Protein AF-A0A2G0YK37-F1 (afdb_monomer_lite)

Radius of gyration: 13.21 Å; chains: 1; bounding box: 29×18×35 Å

Structure (mmCIF, N/CA/C/O backbone):
data_AF-A0A2G0YK37-F1
#
_entry.id   AF-A0A2G0YK37-F1
#
loop_
_atom_site.group_PDB
_atom_site.id
_atom_site.type_symbol
_atom_site.label_atom_id
_atom_site.label_alt_id
_atom_site.label_comp_id
_atom_site.label_asym_id
_atom_site.label_entity_id
_atom_site.label_seq_id
_atom_site.pdbx_PDB_ins_code
_atom_site.Cartn_x
_atom_site.Cartn_y
_atom_site.Cartn_z
_atom_site.occupancy
_atom_site.B_iso_or_equiv
_atom_site.auth_seq_id
_atom_site.auth_comp_id
_atom_site.auth_asym_id
_atom_site.auth_atom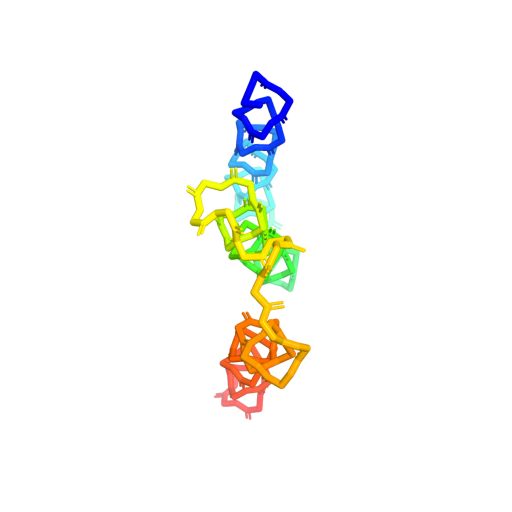_id
_atom_site.pdbx_PDB_model_num
ATOM 1 N N . MET A 1 1 ? 2.304 6.457 15.594 1.00 82.38 1 MET A N 1
ATOM 2 C CA . MET A 1 1 ? 2.470 7.514 14.574 1.00 82.38 1 MET A CA 1
ATOM 3 C C . MET A 1 1 ? 3.789 7.391 13.810 1.00 82.38 1 MET A C 1
ATOM 5 O O . MET A 1 1 ? 3.738 7.123 12.619 1.00 82.38 1 MET A O 1
ATOM 9 N N . LEU A 1 2 ? 4.961 7.492 14.459 1.00 89.94 2 LEU A N 1
ATOM 10 C CA . LEU A 1 2 ? 6.267 7.403 13.771 1.00 89.94 2 LEU A CA 1
ATOM 11 C C . LEU A 1 2 ? 6.470 6.082 13.002 1.0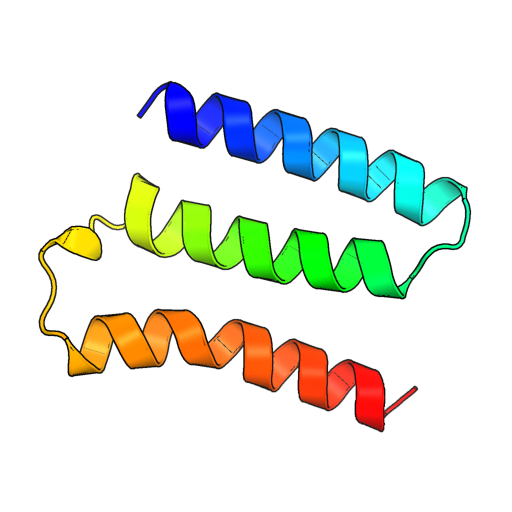0 89.94 2 LEU A C 1
ATOM 13 O O . LEU A 1 2 ? 6.932 6.088 11.868 1.00 89.94 2 LEU A O 1
ATOM 17 N N . ALA A 1 3 ? 6.049 4.955 13.587 1.00 89.31 3 ALA A N 1
ATOM 18 C CA . ALA A 1 3 ? 6.112 3.646 12.933 1.00 89.31 3 ALA A CA 1
ATOM 19 C C . ALA A 1 3 ? 5.250 3.567 11.657 1.00 89.31 3 ALA A C 1
ATOM 21 O O . ALA A 1 3 ? 5.670 2.972 10.672 1.00 89.31 3 ALA A O 1
ATOM 22 N N . CYS A 1 4 ? 4.072 4.204 11.644 1.00 91.75 4 CYS A N 1
ATOM 23 C CA . CYS A 1 4 ? 3.205 4.259 10.462 1.00 91.75 4 CYS A CA 1
ATOM 24 C C . CYS A 1 4 ? 3.861 5.072 9.342 1.00 91.75 4 CYS A C 1
ATOM 26 O O . CYS A 1 4 ? 3.844 4.654 8.189 1.00 91.75 4 CYS A O 1
ATOM 28 N N . TRP A 1 5 ? 4.503 6.190 9.689 1.00 94.56 5 TRP A N 1
ATOM 29 C CA . TRP A 1 5 ? 5.295 6.975 8.743 1.00 94.56 5 TRP A CA 1
ATOM 30 C C . TRP A 1 5 ? 6.470 6.181 8.173 1.00 94.56 5 TRP A C 1
ATOM 32 O O . TRP A 1 5 ? 6.629 6.128 6.956 1.00 94.56 5 TRP A O 1
ATOM 42 N N . ALA A 1 6 ? 7.249 5.508 9.024 1.00 96.25 6 ALA A N 1
ATOM 43 C CA . ALA A 1 6 ? 8.362 4.672 8.578 1.00 96.25 6 ALA A CA 1
ATOM 44 C C . ALA A 1 6 ? 7.889 3.549 7.637 1.00 96.25 6 ALA A C 1
ATOM 46 O O . ALA A 1 6 ? 8.466 3.357 6.566 1.00 96.25 6 ALA A O 1
ATOM 47 N N . ALA A 1 7 ? 6.793 2.867 7.982 1.00 95.62 7 ALA A N 1
ATOM 48 C CA . ALA A 1 7 ? 6.185 1.850 7.128 1.00 95.62 7 ALA A CA 1
ATOM 49 C C . ALA A 1 7 ? 5.743 2.420 5.770 1.00 95.62 7 ALA A C 1
ATOM 51 O O . ALA A 1 7 ? 6.019 1.816 4.737 1.00 95.62 7 ALA A O 1
ATOM 52 N N . LEU A 1 8 ? 5.115 3.601 5.740 1.00 95.81 8 LEU A N 1
ATOM 53 C CA . LEU A 1 8 ? 4.705 4.253 4.492 1.00 95.81 8 LEU A CA 1
ATOM 54 C C . LEU A 1 8 ? 5.891 4.656 3.613 1.00 95.81 8 LEU A C 1
ATOM 56 O O . LEU A 1 8 ? 5.811 4.505 2.391 1.00 95.81 8 LEU A O 1
ATOM 60 N N . VAL A 1 9 ? 6.981 5.143 4.210 1.00 97.81 9 VAL A N 1
ATOM 61 C CA . VAL A 1 9 ? 8.217 5.460 3.481 1.00 97.81 9 VAL A CA 1
ATOM 62 C C . VAL A 1 9 ? 8.783 4.191 2.851 1.00 97.81 9 VAL A C 1
ATOM 64 O O . VAL A 1 9 ? 8.995 4.163 1.639 1.00 97.81 9 VAL A O 1
ATOM 67 N N . LEU A 1 10 ? 8.939 3.120 3.633 1.00 97.62 10 LEU A N 1
ATOM 68 C CA . LEU A 1 10 ? 9.450 1.836 3.144 1.00 97.62 10 LEU A CA 1
ATOM 69 C C . LEU A 1 10 ? 8.576 1.263 2.025 1.00 97.62 10 LEU A C 1
ATOM 71 O O . LEU A 1 10 ? 9.084 0.907 0.963 1.00 97.62 10 LEU A O 1
ATOM 75 N N . LEU A 1 11 ? 7.255 1.241 2.222 1.00 97.00 11 LEU A N 1
ATOM 76 C CA . LEU A 1 11 ? 6.311 0.789 1.203 1.00 97.00 11 LEU A CA 1
ATOM 77 C C . LEU A 1 11 ? 6.389 1.654 -0.058 1.00 97.00 11 LEU A C 1
ATOM 79 O O . LEU A 1 11 ? 6.238 1.134 -1.159 1.00 97.00 11 LEU A O 1
ATOM 83 N N . SER A 1 12 ? 6.630 2.961 0.064 1.00 97.12 12 SER A N 1
ATOM 84 C CA . SER A 1 12 ? 6.737 3.869 -1.085 1.00 97.12 12 SER A CA 1
ATOM 85 C C . SER A 1 12 ? 8.016 3.671 -1.877 1.00 97.12 12 SER A C 1
ATOM 87 O O . SER A 1 12 ? 7.933 3.531 -3.096 1.00 97.12 12 SER A O 1
ATOM 89 N N . VAL A 1 13 ? 9.159 3.552 -1.205 1.00 97.94 13 VAL A N 1
ATOM 90 C CA . VAL A 1 13 ? 10.422 3.177 -1.853 1.00 97.94 13 VAL A CA 1
ATOM 91 C C . VAL A 1 13 ? 10.270 1.821 -2.547 1.00 97.94 13 VAL A C 1
ATOM 93 O O . VAL A 1 13 ? 10.561 1.705 -3.736 1.00 97.94 13 VAL A O 1
ATOM 96 N N . GLY A 1 14 ? 9.709 0.824 -1.854 1.00 96.94 14 GLY A N 1
ATOM 97 C CA . GLY A 1 14 ? 9.438 -0.497 -2.427 1.00 96.94 14 GLY A CA 1
ATOM 98 C C . GLY A 1 14 ? 8.506 -0.453 -3.642 1.00 96.94 14 GLY A C 1
ATOM 99 O O . GLY A 1 14 ? 8.742 -1.161 -4.620 1.00 96.94 14 GLY A O 1
ATOM 100 N N . THR A 1 15 ? 7.492 0.421 -3.634 1.00 97.62 15 THR A N 1
ATOM 101 C CA . THR A 1 15 ? 6.587 0.620 -4.782 1.00 97.62 15 THR A CA 1
ATOM 102 C C . THR A 1 15 ? 7.357 1.136 -6.002 1.00 97.62 15 THR A C 1
ATOM 104 O O . THR A 1 15 ? 7.194 0.610 -7.098 1.00 97.62 15 THR A O 1
ATOM 107 N N . VAL A 1 16 ? 8.216 2.146 -5.824 1.00 97.81 16 VAL A N 1
ATOM 108 C CA . VAL A 1 16 ? 8.991 2.735 -6.931 1.00 97.81 16 VAL A CA 1
ATOM 109 C C . VAL A 1 16 ? 9.984 1.720 -7.500 1.00 97.81 16 VAL A C 1
ATOM 111 O O . VAL A 1 16 ? 10.054 1.549 -8.714 1.00 97.81 16 VAL A O 1
ATOM 114 N N . MET A 1 17 ? 10.704 1.002 -6.634 1.00 98.06 17 MET A N 1
ATOM 115 C CA . MET A 1 17 ? 11.677 -0.016 -7.050 1.00 98.06 17 MET A CA 1
ATOM 116 C C . MET A 1 17 ? 11.016 -1.191 -7.780 1.00 98.06 17 MET A C 1
ATOM 118 O O . MET A 1 17 ? 11.489 -1.603 -8.837 1.00 98.06 17 MET A O 1
ATOM 122 N N . SER A 1 18 ? 9.896 -1.703 -7.263 1.00 97.31 18 SER A N 1
ATOM 123 C CA . SER A 1 18 ? 9.142 -2.781 -7.923 1.00 97.31 18 SER A CA 1
ATOM 124 C C . SER A 1 18 ? 8.516 -2.338 -9.245 1.00 97.31 18 SER A C 1
ATOM 126 O O . SER A 1 18 ? 8.540 -3.101 -10.209 1.00 97.31 18 SER A O 1
ATOM 128 N N . GLY A 1 19 ? 8.021 -1.100 -9.321 1.00 95.94 19 GLY A N 1
ATOM 129 C CA . GLY A 1 19 ? 7.535 -0.508 -10.566 1.00 95.94 19 GLY A CA 1
ATOM 130 C C . GLY A 1 19 ? 8.631 -0.415 -11.628 1.00 95.94 19 GLY A C 1
ATOM 131 O O . GLY A 1 19 ? 8.415 -0.841 -12.760 1.00 95.94 19 GLY A O 1
ATOM 132 N N . ALA A 1 20 ? 9.825 0.052 -11.250 1.00 96.25 20 ALA A N 1
ATOM 133 C CA . ALA A 1 20 ? 10.980 0.124 -12.147 1.00 96.25 20 ALA A CA 1
ATOM 134 C C . ALA A 1 20 ? 11.452 -1.262 -12.629 1.00 96.25 20 ALA A C 1
ATOM 136 O O . ALA A 1 20 ? 11.873 -1.404 -13.773 1.00 96.25 20 ALA A O 1
ATOM 137 N N . ALA A 1 21 ? 11.335 -2.292 -11.785 1.00 96.31 21 ALA A N 1
ATOM 138 C CA . ALA A 1 21 ? 11.659 -3.678 -12.127 1.00 96.31 21 ALA A CA 1
ATOM 139 C C . ALA A 1 21 ? 10.558 -4.405 -12.932 1.00 96.31 21 ALA A C 1
ATOM 141 O O . ALA A 1 21 ? 10.722 -5.573 -13.284 1.00 96.31 21 ALA A O 1
ATOM 142 N N . GLY A 1 22 ? 9.415 -3.759 -13.200 1.00 95.38 22 GLY A N 1
ATOM 143 C CA . GLY A 1 22 ? 8.280 -4.371 -13.903 1.00 95.38 22 GLY A CA 1
ATOM 144 C C . GLY A 1 22 ? 7.462 -5.360 -13.059 1.00 95.38 22 GLY A C 1
ATOM 145 O O . GLY A 1 22 ? 6.595 -6.065 -13.581 1.00 95.38 22 GLY A O 1
ATOM 146 N N . TRP A 1 23 ? 7.687 -5.416 -11.745 1.00 96.56 23 TRP A N 1
ATOM 147 C CA . TRP A 1 23 ? 6.992 -6.315 -10.820 1.00 96.56 23 TRP A CA 1
ATOM 148 C C . TRP A 1 23 ? 5.626 -5.759 -10.404 1.00 96.56 23 TRP A C 1
ATOM 150 O O . TRP A 1 23 ? 5.394 -5.385 -9.253 1.00 96.56 23 TRP A O 1
ATOM 160 N N . TRP A 1 24 ? 4.697 -5.722 -11.361 1.00 94.25 24 TRP A N 1
ATOM 161 C CA . TRP A 1 24 ? 3.374 -5.109 -11.198 1.00 94.25 24 TRP A CA 1
ATOM 162 C C . TRP A 1 24 ? 2.576 -5.655 -10.001 1.00 94.25 24 TRP A C 1
ATOM 164 O O . TRP A 1 24 ? 1.893 -4.898 -9.320 1.00 94.25 24 TRP A O 1
ATOM 174 N N . TRP A 1 25 ? 2.680 -6.950 -9.701 1.00 94.12 25 TRP A N 1
ATOM 175 C CA . TRP A 1 25 ?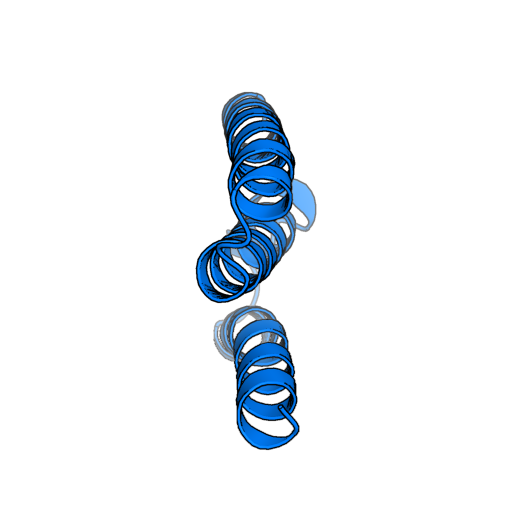 1.950 -7.575 -8.596 1.00 94.12 25 TRP A CA 1
ATOM 176 C C . TRP A 1 25 ? 2.454 -7.094 -7.225 1.00 94.12 25 TRP A C 1
ATOM 178 O O . TRP A 1 25 ? 1.650 -6.896 -6.317 1.00 94.12 25 TRP A O 1
ATOM 188 N N . ILE A 1 26 ? 3.756 -6.809 -7.081 1.00 96.25 26 ILE A N 1
ATOM 189 C CA . ILE A 1 26 ? 4.326 -6.233 -5.849 1.00 96.25 26 ILE A CA 1
ATOM 190 C C . ILE A 1 26 ? 3.827 -4.805 -5.650 1.00 96.25 26 ILE A C 1
ATOM 192 O O . ILE A 1 26 ? 3.511 -4.423 -4.525 1.00 96.25 26 ILE A O 1
ATOM 196 N N . VAL A 1 27 ? 3.700 -4.031 -6.731 1.00 96.75 27 VAL A N 1
ATOM 197 C CA . VAL A 1 27 ? 3.122 -2.678 -6.684 1.00 96.75 27 VAL A CA 1
ATOM 198 C C . VAL A 1 27 ? 1.694 -2.725 -6.132 1.00 96.75 27 VAL A C 1
ATOM 200 O O . VAL A 1 27 ? 1.344 -1.921 -5.266 1.00 96.75 27 VAL A O 1
ATOM 203 N N . LEU A 1 28 ? 0.888 -3.700 -6.566 1.00 96.38 28 LEU A N 1
ATOM 204 C CA . LEU A 1 28 ? -0.473 -3.882 -6.056 1.00 96.38 28 LEU A CA 1
ATOM 205 C C . LEU A 1 28 ? -0.494 -4.313 -4.585 1.00 96.38 28 LEU A C 1
ATOM 207 O O . LEU A 1 28 ? -1.245 -3.740 -3.796 1.00 96.38 28 LEU A O 1
ATOM 211 N N . LEU A 1 29 ? 0.358 -5.259 -4.181 1.00 96.62 29 LEU A N 1
ATOM 212 C CA . LEU A 1 29 ? 0.473 -5.661 -2.774 1.00 96.62 29 LEU A CA 1
ATOM 213 C C . LEU A 1 29 ? 0.910 -4.493 -1.879 1.00 96.62 29 LEU A C 1
ATOM 215 O O . LEU A 1 29 ? 0.353 -4.294 -0.798 1.00 96.62 29 LEU A O 1
ATOM 219 N N . ALA A 1 30 ? 1.862 -3.679 -2.342 1.00 96.94 30 ALA A N 1
ATOM 220 C CA . ALA A 1 30 ? 2.303 -2.485 -1.631 1.00 96.94 30 ALA A CA 1
ATOM 221 C C . ALA A 1 30 ? 1.170 -1.455 -1.491 1.00 96.94 30 ALA A C 1
ATOM 223 O O . ALA A 1 30 ? 1.065 -0.805 -0.449 1.00 96.94 30 ALA A O 1
ATOM 224 N N . ALA A 1 31 ? 0.297 -1.327 -2.496 1.00 96.25 31 ALA A N 1
ATOM 225 C CA . ALA A 1 31 ? -0.881 -0.466 -2.423 1.00 96.25 31 ALA A CA 1
ATOM 226 C C . ALA A 1 31 ? -1.881 -0.939 -1.351 1.00 96.25 31 ALA A C 1
ATOM 228 O O . ALA A 1 31 ? -2.338 -0.121 -0.550 1.00 96.25 31 ALA A O 1
ATOM 229 N N . VAL A 1 32 ? -2.157 -2.248 -1.268 1.00 97.19 32 VAL A N 1
ATOM 230 C CA . VAL A 1 32 ? -3.020 -2.826 -0.217 1.00 97.19 32 VAL A CA 1
ATOM 231 C C . VAL A 1 32 ? -2.426 -2.589 1.170 1.00 97.19 32 VAL A C 1
ATOM 233 O O . VAL A 1 32 ? -3.107 -2.080 2.060 1.00 97.19 32 VAL A O 1
ATOM 236 N N . ALA A 1 33 ? -1.135 -2.879 1.343 1.00 96.38 33 ALA A N 1
ATOM 237 C CA . ALA A 1 33 ? -0.450 -2.673 2.615 1.00 96.38 33 ALA A CA 1
ATOM 238 C C . ALA A 1 33 ? -0.492 -1.200 3.061 1.00 96.38 33 ALA A C 1
ATOM 240 O O . ALA A 1 33 ? -0.766 -0.913 4.227 1.00 96.38 33 ALA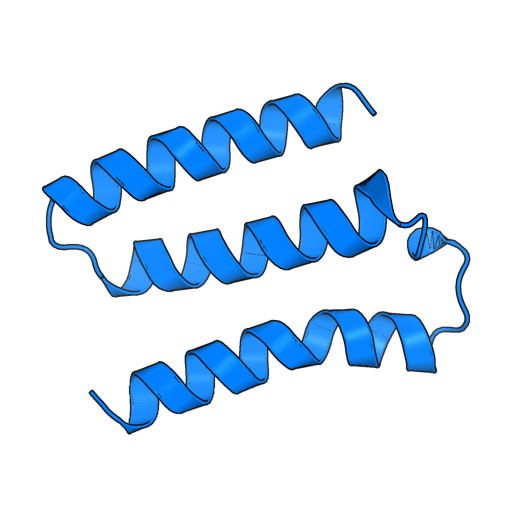 A O 1
ATOM 241 N N . LYS A 1 34 ? -0.285 -0.252 2.136 1.00 96.56 34 LYS A N 1
ATOM 242 C CA . LYS A 1 34 ? -0.411 1.187 2.422 1.00 96.56 34 LYS A CA 1
ATOM 243 C C . LYS A 1 34 ? -1.817 1.548 2.887 1.00 96.56 34 LYS A C 1
ATOM 245 O O . LYS A 1 34 ? -1.947 2.253 3.886 1.00 96.56 34 LYS A O 1
ATOM 250 N N . ALA A 1 35 ? -2.845 1.060 2.193 1.00 95.25 35 ALA A N 1
ATOM 251 C CA . ALA A 1 35 ? -4.234 1.322 2.556 1.00 95.25 35 ALA A CA 1
ATOM 252 C C . ALA A 1 35 ? -4.530 0.879 3.998 1.00 95.25 35 ALA A C 1
ATOM 254 O O . ALA A 1 35 ? -5.119 1.644 4.761 1.00 95.25 35 ALA A O 1
ATOM 255 N N . TRP A 1 36 ? -4.041 -0.293 4.412 1.00 94.19 36 TRP A N 1
ATOM 256 C CA . TRP A 1 36 ? -4.202 -0.772 5.789 1.00 94.19 36 TRP A CA 1
ATOM 257 C C . TRP A 1 36 ? -3.414 0.043 6.816 1.00 94.19 36 TRP A C 1
ATOM 259 O O . TRP A 1 36 ? -3.958 0.367 7.871 1.00 94.19 36 TRP A O 1
ATOM 269 N N . VAL A 1 37 ? -2.169 0.438 6.519 1.00 93.50 37 VAL A N 1
ATOM 270 C CA . VAL A 1 37 ? -1.384 1.308 7.419 1.00 93.50 37 VAL A CA 1
ATOM 271 C C . VAL A 1 37 ? -2.074 2.659 7.619 1.00 93.50 37 VAL A C 1
ATOM 273 O O . VAL A 1 37 ? -2.065 3.189 8.729 1.00 93.50 37 VAL A O 1
ATOM 276 N N . ILE A 1 38 ? -2.689 3.214 6.572 1.00 92.25 38 ILE A N 1
ATOM 277 C CA . ILE A 1 38 ? -3.443 4.471 6.659 1.00 92.25 38 ILE A CA 1
ATOM 278 C C . ILE A 1 38 ? -4.715 4.274 7.488 1.00 92.25 38 ILE A C 1
ATOM 280 O O . ILE A 1 38 ? -4.948 5.034 8.431 1.00 92.25 38 ILE A O 1
ATOM 284 N N . ALA A 1 39 ? -5.489 3.231 7.182 1.00 91.06 39 ALA A N 1
ATOM 285 C CA . ALA A 1 39 ? -6.732 2.922 7.875 1.00 91.06 39 ALA A CA 1
ATOM 286 C C . ALA A 1 39 ? -6.507 2.707 9.385 1.00 91.06 39 ALA A C 1
ATOM 288 O O . ALA A 1 39 ? -7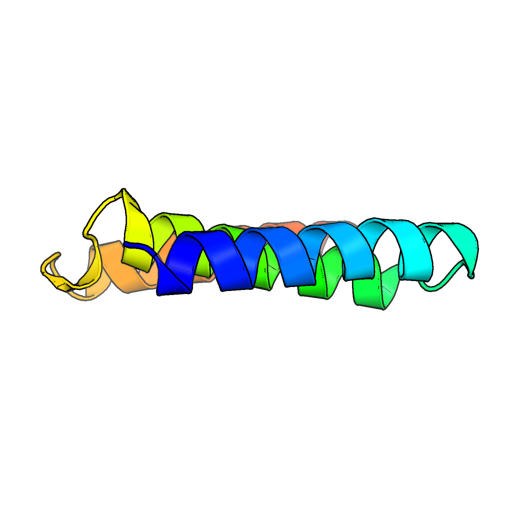.079 3.414 10.214 1.00 91.06 39 ALA A O 1
ATOM 289 N N . ASP A 1 40 ? -5.618 1.792 9.769 1.00 87.38 40 ASP A N 1
ATOM 290 C CA . ASP A 1 40 ? -5.399 1.465 11.182 1.00 87.38 40 ASP A CA 1
ATOM 291 C C . ASP A 1 40 ? -4.523 2.503 11.908 1.00 87.38 40 ASP A C 1
ATOM 293 O O . ASP A 1 40 ? -4.690 2.756 13.107 1.00 87.38 40 ASP A O 1
ATOM 297 N N . GLY A 1 41 ? -3.553 3.087 11.201 1.00 84.06 41 GLY A N 1
ATOM 298 C CA . GLY A 1 41 ? -2.538 3.967 11.773 1.00 84.06 41 GLY A CA 1
ATOM 299 C C . GLY A 1 41 ? -2.986 5.414 11.940 1.00 84.06 41 GLY A C 1
ATOM 300 O O . GLY A 1 41 ? -2.763 5.976 13.012 1.00 84.06 41 GLY A O 1
ATOM 301 N N . PHE A 1 42 ? -3.599 5.998 10.904 1.00 82.25 42 PHE A N 1
ATOM 302 C CA . PHE A 1 42 ? -3.950 7.424 10.849 1.00 82.25 42 PHE A CA 1
ATOM 303 C C . PHE A 1 42 ? -5.429 7.688 11.109 1.00 82.25 42 PHE A C 1
ATOM 305 O O . PHE A 1 42 ? -5.750 8.645 11.802 1.00 82.25 42 PHE A O 1
ATOM 312 N N . MET A 1 43 ? -6.326 6.847 10.587 1.00 83.44 43 MET A N 1
ATOM 313 C CA . MET A 1 43 ? -7.771 7.008 10.813 1.00 83.44 43 MET A CA 1
ATOM 314 C C . MET A 1 43 ? -8.226 6.422 12.157 1.00 83.44 43 MET A C 1
ATOM 316 O O . MET A 1 43 ? -9.414 6.425 12.460 1.00 83.44 43 MET A O 1
ATOM 320 N N . GLU A 1 44 ? -7.284 5.888 12.945 1.00 80.75 44 GLU A N 1
ATOM 321 C CA . GLU A 1 44 ? -7.502 5.310 14.275 1.00 80.75 44 GLU A CA 1
ATOM 322 C C . GLU A 1 44 ? -8.603 4.231 14.314 1.00 80.75 44 GLU A C 1
ATOM 324 O O . GLU A 1 44 ? -9.167 3.914 15.363 1.00 80.75 44 GLU A O 1
ATOM 329 N N . LEU A 1 45 ? -8.831 3.569 13.168 1.00 81.25 45 LEU A N 1
ATOM 330 C CA . LEU A 1 45 ? -9.806 2.485 12.996 1.00 81.25 45 LEU A CA 1
ATOM 331 C C . LEU A 1 45 ? -9.515 1.268 13.882 1.00 81.25 45 LEU A C 1
ATOM 333 O O . LEU A 1 45 ? -10.370 0.397 14.025 1.00 81.25 45 LEU A O 1
ATOM 337 N N . ARG A 1 46 ? -8.349 1.230 14.541 1.00 77.00 46 ARG A N 1
ATOM 338 C CA . ARG A 1 46 ? -8.010 0.248 15.579 1.00 77.00 46 ARG A CA 1
ATOM 339 C C . ARG A 1 46 ? -9.070 0.159 16.686 1.00 77.00 46 ARG A C 1
ATOM 341 O O . ARG A 1 46 ? -9.252 -0.921 17.238 1.00 77.00 46 ARG A O 1
ATOM 348 N N . HIS A 1 47 ? -9.745 1.272 16.992 1.00 82.44 47 HIS A N 1
ATOM 349 C CA . HIS A 1 47 ? -10.786 1.362 18.023 1.00 82.44 47 HIS A CA 1
ATOM 350 C C . HIS A 1 47 ? -12.209 1.340 17.444 1.00 82.44 47 HIS A C 1
ATOM 352 O O . HIS A 1 47 ? -13.180 1.436 18.192 1.00 82.44 47 HIS A O 1
ATOM 358 N N . ALA A 1 48 ? -12.354 1.242 16.120 1.00 85.88 48 ALA A N 1
ATOM 359 C CA . ALA A 1 48 ? -13.658 1.221 15.478 1.00 85.88 48 ALA A CA 1
ATOM 360 C C . ALA A 1 48 ? -14.349 -0.148 15.640 1.00 85.88 48 ALA A C 1
ATOM 362 O O . ALA A 1 48 ? -13.678 -1.168 15.837 1.00 85.88 48 ALA A O 1
ATOM 363 N N . PRO A 1 49 ? -15.689 -0.202 15.506 1.00 90.94 49 PRO A N 1
ATOM 364 C CA . PRO A 1 49 ? -16.432 -1.456 15.480 1.00 90.94 49 PRO A CA 1
ATOM 365 C C . PRO A 1 49 ? -15.872 -2.421 14.432 1.00 90.94 49 PRO A C 1
ATOM 367 O O . PRO A 1 49 ? -15.544 -2.019 13.312 1.00 90.94 49 PRO A O 1
ATOM 370 N N . TRP A 1 50 ? -15.813 -3.709 14.777 1.00 87.88 50 TRP A N 1
ATOM 371 C CA . TRP A 1 50 ? -15.151 -4.726 13.953 1.00 87.88 50 TRP A CA 1
ATOM 372 C C . TRP A 1 50 ? -15.667 -4.774 12.510 1.00 87.88 50 TRP A C 1
ATOM 374 O O . TRP A 1 50 ? -14.870 -4.877 11.583 1.00 87.88 50 TRP A O 1
ATOM 384 N N . GLY A 1 51 ? -16.981 -4.624 12.300 1.00 91.00 51 GLY A N 1
ATOM 385 C CA . GLY A 1 51 ? -17.571 -4.608 10.957 1.00 91.00 51 GLY A CA 1
ATOM 386 C C . GLY A 1 51 ? -17.048 -3.464 10.082 1.00 91.00 51 GLY A C 1
ATOM 387 O O . GLY A 1 51 ? -16.755 -3.668 8.907 1.00 91.00 51 GLY A O 1
ATOM 388 N N . TRP A 1 52 ? -16.850 -2.280 10.666 1.00 88.88 52 TRP A N 1
ATOM 389 C CA . TRP A 1 52 ? -16.310 -1.123 9.952 1.00 88.88 52 TRP A CA 1
ATOM 390 C C . TRP A 1 52 ? -14.823 -1.300 9.641 1.00 88.88 52 TRP A C 1
ATOM 392 O O . TRP A 1 52 ? -14.378 -1.031 8.527 1.00 88.88 52 TRP A O 1
ATOM 402 N N . ARG A 1 53 ? -14.057 -1.843 10.594 1.00 90.94 53 ARG A N 1
ATOM 403 C CA . ARG A 1 53 ? -12.639 -2.154 10.385 1.00 90.94 53 ARG A CA 1
ATOM 404 C C . ARG A 1 53 ? -12.445 -3.225 9.306 1.00 90.94 53 ARG A C 1
ATOM 406 O O . ARG A 1 53 ? -11.615 -3.049 8.420 1.00 90.94 53 ARG A O 1
ATOM 413 N N . ALA A 1 54 ? -13.260 -4.278 9.322 1.00 91.31 54 ALA A N 1
ATOM 414 C CA . ALA A 1 54 ? -13.247 -5.323 8.303 1.00 91.31 54 ALA A CA 1
ATOM 415 C C . ALA A 1 54 ? -13.598 -4.771 6.913 1.00 91.31 54 ALA A C 1
ATOM 417 O O . ALA A 1 54 ? -12.907 -5.083 5.945 1.00 91.31 54 ALA A O 1
ATOM 418 N N . ALA A 1 55 ? -14.605 -3.896 6.806 1.00 92.56 55 ALA A N 1
ATOM 419 C CA . ALA A 1 55 ? -14.933 -3.225 5.547 1.00 92.56 55 ALA A CA 1
ATOM 420 C C . ALA A 1 55 ? -13.760 -2.368 5.029 1.00 92.56 55 ALA A C 1
ATOM 422 O O . ALA A 1 55 ? -13.416 -2.426 3.846 1.00 92.56 55 ALA A O 1
ATOM 423 N N . MET A 1 56 ? -13.090 -1.635 5.927 1.00 93.12 56 MET A N 1
ATOM 424 C CA . MET A 1 56 ? -11.902 -0.829 5.614 1.00 93.12 56 MET A CA 1
ATOM 425 C C . MET A 1 56 ? -10.669 -1.666 5.244 1.00 93.12 56 MET A C 1
ATOM 427 O O . MET A 1 56 ? -9.785 -1.185 4.537 1.00 93.12 56 MET A O 1
ATOM 431 N N . TRP A 1 57 ? -10.605 -2.925 5.665 1.00 92.19 57 TRP A N 1
ATOM 432 C CA . TRP A 1 57 ? -9.574 -3.852 5.205 1.00 92.19 57 TRP A CA 1
ATOM 433 C C . TRP A 1 57 ? -9.931 -4.536 3.886 1.00 92.19 57 TRP A C 1
ATOM 435 O O . TRP A 1 57 ? -9.041 -4.797 3.078 1.00 92.19 57 TRP A O 1
ATOM 445 N N . ALA A 1 58 ? -11.214 -4.807 3.652 1.00 95.00 58 ALA A N 1
ATOM 446 C CA . ALA A 1 58 ? -11.688 -5.537 2.483 1.00 95.00 58 ALA A CA 1
ATOM 447 C C . ALA A 1 58 ? -11.640 -4.706 1.193 1.00 95.00 58 ALA A C 1
ATOM 449 O O . ALA A 1 58 ? -11.285 -5.238 0.144 1.00 95.00 58 ALA A O 1
ATOM 450 N N . TRP A 1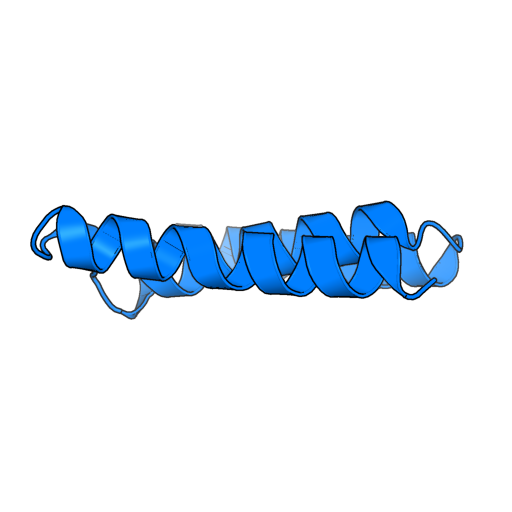 59 ? -11.954 -3.407 1.240 1.00 94.94 59 TRP A N 1
ATOM 451 C CA . TRP A 1 59 ? -12.037 -2.596 0.016 1.00 94.94 59 TRP A CA 1
ATOM 452 C C . TRP A 1 59 ? -10.755 -2.566 -0.851 1.00 94.94 59 TRP A C 1
ATOM 454 O O . TRP A 1 59 ? -10.900 -2.734 -2.065 1.00 94.94 59 TRP A O 1
ATOM 464 N N . PRO A 1 60 ? -9.508 -2.434 -0.331 1.00 95.75 60 PRO A N 1
ATOM 465 C CA . PRO A 1 60 ? -8.322 -2.450 -1.185 1.00 95.75 60 PRO A CA 1
ATOM 466 C C . PRO A 1 60 ? -8.074 -3.840 -1.778 1.00 95.75 60 PRO A C 1
ATOM 468 O O . PRO A 1 60 ? -7.568 -3.943 -2.892 1.00 95.75 60 PRO A O 1
ATOM 471 N N . VAL A 1 61 ? -8.467 -4.906 -1.069 1.00 96.25 61 VAL A N 1
ATOM 472 C CA . VAL A 1 61 ? -8.377 -6.288 -1.562 1.00 96.25 61 VAL A CA 1
ATOM 473 C C . VAL A 1 61 ? -9.330 -6.488 -2.733 1.00 96.25 61 VAL A C 1
ATOM 475 O O . VAL A 1 61 ? -8.926 -7.038 -3.754 1.00 96.25 61 VAL A O 1
ATOM 478 N N . VAL A 1 62 ? -10.567 -5.995 -2.623 1.00 97.06 62 VAL A N 1
ATOM 479 C CA . VAL A 1 62 ? -11.555 -6.047 -3.711 1.00 97.06 62 VAL A CA 1
ATOM 480 C C . VAL A 1 62 ? -11.060 -5.273 -4.933 1.00 97.06 62 VAL A C 1
ATOM 482 O O . VAL A 1 62 ? -11.125 -5.793 -6.045 1.00 97.06 62 VAL A O 1
ATOM 485 N N . LEU A 1 63 ? -10.513 -4.068 -4.742 1.00 95.94 63 LEU A N 1
ATOM 486 C CA . LEU A 1 63 ? -9.957 -3.274 -5.841 1.00 95.94 63 LEU A CA 1
ATOM 487 C C . LEU A 1 63 ? -8.796 -3.985 -6.541 1.00 95.94 63 LEU A C 1
ATOM 489 O O . LEU A 1 63 ? -8.792 -4.080 -7.766 1.00 95.94 63 LEU A O 1
ATOM 493 N N . VAL A 1 64 ? -7.829 -4.511 -5.785 1.00 96.44 64 VAL A N 1
ATOM 494 C CA . VAL A 1 64 ? -6.708 -5.260 -6.371 1.00 96.44 64 VAL A CA 1
ATOM 495 C C . VAL A 1 64 ? -7.186 -6.537 -7.050 1.00 96.44 64 VAL A C 1
ATOM 497 O O . VAL A 1 64 ? -6.720 -6.828 -8.147 1.00 96.44 64 VAL A O 1
ATOM 500 N N . GLY A 1 65 ? -8.147 -7.253 -6.467 1.00 96.31 65 GLY A N 1
ATOM 501 C CA . GLY A 1 65 ? -8.784 -8.400 -7.111 1.00 96.31 65 GLY A CA 1
ATOM 502 C C . GLY A 1 65 ? -9.402 -8.025 -8.459 1.00 96.31 65 GLY A C 1
ATOM 503 O O . GLY A 1 65 ? -9.150 -8.700 -9.452 1.00 96.31 65 GLY A O 1
ATOM 504 N N . GLY A 1 66 ? -10.122 -6.903 -8.521 1.00 96.94 66 GLY A N 1
ATOM 505 C CA . GLY A 1 66 ? -10.663 -6.367 -9.771 1.00 96.94 66 GLY A CA 1
ATOM 506 C C . GLY A 1 66 ? -9.576 -6.053 -10.802 1.00 96.94 66 GLY A C 1
ATOM 507 O O . GLY A 1 66 ? -9.685 -6.477 -11.948 1.00 96.94 66 GLY A O 1
ATOM 508 N N . ILE A 1 67 ? -8.494 -5.383 -10.393 1.00 95.44 67 ILE A N 1
ATOM 509 C CA . ILE A 1 67 ? -7.362 -5.065 -11.281 1.00 95.44 67 ILE A CA 1
ATOM 510 C C . ILE A 1 67 ? -6.698 -6.339 -11.813 1.00 95.44 67 ILE A C 1
ATOM 512 O O . ILE A 1 67 ? -6.367 -6.401 -12.992 1.00 95.44 67 ILE A O 1
ATOM 516 N N . VAL A 1 68 ? -6.500 -7.348 -10.962 1.00 94.75 68 VAL A N 1
ATOM 517 C CA . VAL A 1 68 ? -5.904 -8.633 -11.355 1.00 94.75 68 VAL A CA 1
ATOM 518 C C . VAL A 1 68 ? -6.789 -9.364 -12.364 1.00 94.75 68 VAL A C 1
ATOM 520 O O . VAL A 1 68 ? -6.260 -9.947 -13.299 1.00 94.75 68 VAL A O 1
ATOM 523 N N . VAL A 1 69 ? -8.114 -9.315 -12.202 1.00 96.25 69 VAL A N 1
ATOM 524 C CA . VAL A 1 69 ? -9.068 -9.944 -13.133 1.00 96.25 69 VAL A CA 1
ATOM 525 C C . VAL A 1 69 ? -9.139 -9.216 -14.480 1.00 96.25 69 VAL A C 1
ATOM 527 O O . VAL A 1 69 ? -9.379 -9.850 -15.501 1.00 96.25 69 VAL A O 1
ATOM 530 N N . MET A 1 70 ? -8.963 -7.892 -14.493 1.00 94.19 70 MET A N 1
ATOM 531 C CA . MET A 1 70 ? -9.050 -7.065 -15.706 1.00 94.19 70 MET A CA 1
ATOM 532 C C . MET A 1 70 ? -7.754 -7.009 -16.527 1.00 94.19 70 MET A C 1
ATOM 534 O O . MET A 1 70 ? -7.760 -6.435 -17.616 1.00 94.19 70 MET A O 1
ATOM 538 N N . ARG A 1 71 ? -6.648 -7.522 -15.989 1.00 87.00 71 ARG A N 1
ATOM 539 C CA . ARG A 1 71 ? -5.327 -7.495 -16.620 1.00 87.00 71 ARG A CA 1
ATOM 540 C C . ARG A 1 71 ? -5.101 -8.727 -17.486 1.00 87.00 71 ARG A C 1
ATOM 542 O O . ARG A 1 71 ? -4.458 -8.552 -18.544 1.00 87.00 71 ARG A O 1
#

Foldseek 3Di:
DVVLVVLLVVLVVQLVVCVVVVVVVSVLVSVLVNQLSCVCPVVVCVPPDPVVNVVSNVVSVVVSVVVVVVD

Sequence (71 aa):
MLACWAALVLLSVGTVMSGAAGWWWIVLLAAVAKAWVIADGFMELRHAPWGWRAAMWAWPVVLVGGIVVMR

Secondary structure (DSSP, 8-state):
-HHHHHHHHHHHHHHHHHHHTT-HHHHHHHHHHHHHHHHHHTS-GGGS-HHHHHHHHHHHHHHHHHHHHH-

pLDDT: mean 93.11, std 5.01, range [77.0, 98.06]